Protein AF-A0A848KNX5-F1 (afdb_monomer)

InterPro domains:
  IPR023846 Conserved hypothetical protein CHP04042, MSMEG0570 [TIGR04042] (2-80)

Nearest PDB structures (foldseek):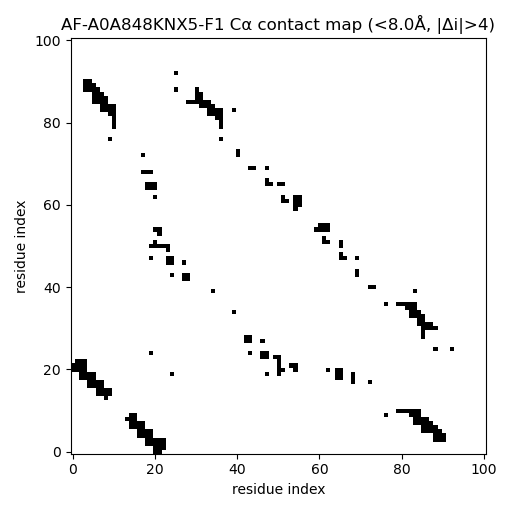
  4m0g-assembly1_B  TM=6.091E-01  e=2.925E+00  Bacillus anthracis str. 'Ames Ancestor'
  4m0g-assembly1_A  TM=6.074E-01  e=4.566E+00  Bacillus anthracis str. 'Ames Ancestor'
  4m9d-assembly1_A  TM=5.421E-01  e=3.773E+00  Bacillus anthracis str. 'Ames Ancestor'

Organism: NCBI:txid2584121

Solvent-accessible surface area (backbone ato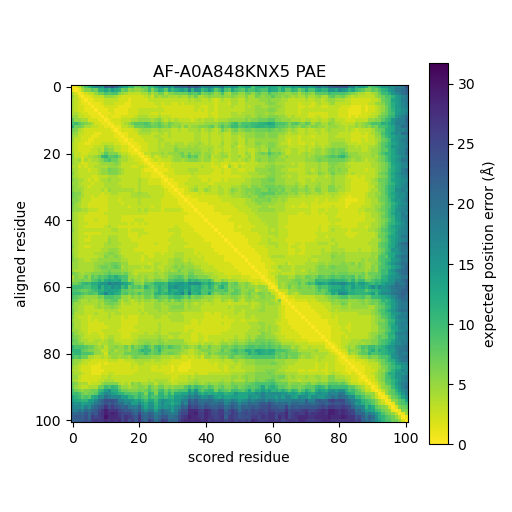ms only — not comparable to full-atom values): 5708 Å² total; per-residue (Å²): 125,62,58,27,41,35,33,34,29,39,64,88,72,51,72,47,80,44,63,34,73,31,68,54,45,63,81,66,46,53,72,73,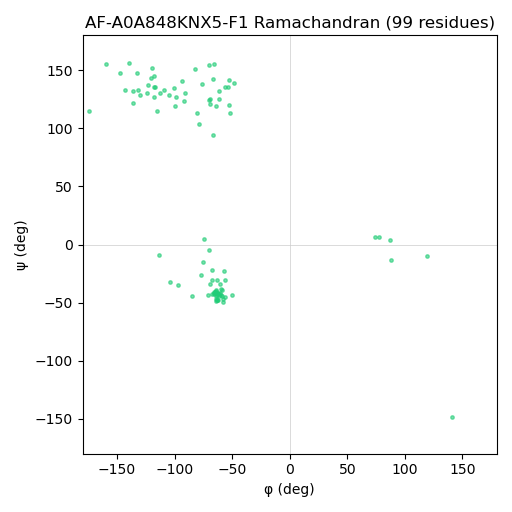41,70,34,45,45,72,55,44,51,54,39,51,50,52,31,42,50,52,31,27,50,55,41,24,77,74,71,75,44,74,50,63,64,37,56,51,40,51,49,55,50,51,59,69,46,57,94,52,79,55,45,32,30,30,69,42,50,39,72,64,73,81,69,77,92,73,77,93,129

Radius of gyration: 14.14 Å; Cα contacts (8 Å, |Δi|>4): 155; chains: 1; bounding box: 25×40×34 Å

Secondary structure (DSSP, 8-state):
---EEEEEE-TTS-EEEEEESSTTHHHH--TT-EEEHHHHHHHHHHHHHHHHHHHHHHHSS--HHHHHHHHHHHHHHTT--SEEEEEEEESPPPP------

Sequence (101 aa):
MPEMTFLVEWPGGQRQSCYSPSLVMHDYLTTGSSYPVTEFLALVDTALTEASERVRAKYGTYCTSAMQQLAEIREAAHGVAGTVRVLSMTPQLPAPQGASK

pLDDT: mean 85.09, std 11.64, range [41.62, 94.5]

Foldseek 3Di:
DDKKWWWKAAVVRDIDIFTAHDPLLVVQDDA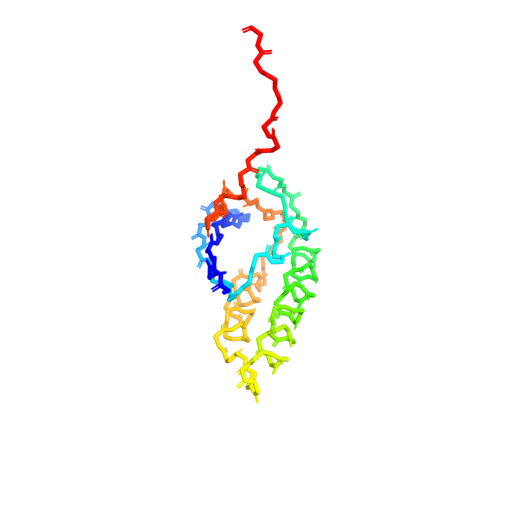FDKAWLVSVLVSLVVSLVVSQVVCCVVVVDGDPSSVVRSVVSVVVSVVGGDIMHTHDMPPDDPDPPDDDD

Mean predicted aligned error: 6.19 Å

Structure (mmCIF, N/CA/C/O backbone):
data_AF-A0A848KNX5-F1
#
_entry.id   AF-A0A848KNX5-F1
#
loop_
_atom_site.group_PDB
_atom_site.id
_atom_site.type_symbol
_atom_site.label_atom_id
_atom_site.label_alt_id
_atom_site.label_comp_id
_atom_site.label_asym_id
_atom_site.label_entity_id
_atom_site.label_seq_id
_atom_site.pdbx_PDB_ins_code
_atom_site.Cartn_x
_atom_site.Cartn_y
_atom_site.Cartn_z
_atom_site.occupancy
_atom_site.B_iso_or_equiv
_atom_site.auth_seq_id
_atom_site.auth_comp_id
_atom_site.auth_asym_id
_atom_site.auth_atom_id
_atom_site.pdbx_PDB_model_num
ATOM 1 N N . MET A 1 1 ? 11.441 1.175 -16.876 1.00 63.19 1 MET A N 1
ATOM 2 C CA . MET A 1 1 ? 10.576 0.808 -15.749 1.00 63.19 1 MET A CA 1
ATOM 3 C C . MET A 1 1 ? 10.918 1.796 -14.674 1.00 63.19 1 MET A C 1
ATOM 5 O O . MET A 1 1 ? 12.026 1.710 -14.164 1.00 63.19 1 MET A O 1
ATOM 9 N N . PRO A 1 2 ? 10.089 2.819 -14.475 1.00 74.12 2 PRO A N 1
ATOM 10 C CA . PRO A 1 2 ? 10.255 3.668 -13.316 1.00 74.12 2 PRO A CA 1
ATOM 11 C C . PRO A 1 2 ? 9.880 2.849 -12.082 1.00 74.12 2 PRO A C 1
ATOM 13 O O . PRO A 1 2 ? 8.807 2.245 -12.029 1.00 74.12 2 PRO A O 1
ATOM 16 N N . GLU A 1 3 ? 10.809 2.792 -11.140 1.00 82.62 3 GLU A N 1
ATOM 17 C CA . GLU A 1 3 ? 10.511 2.387 -9.777 1.00 82.62 3 GLU A CA 1
ATOM 18 C C . GLU A 1 3 ? 9.599 3.421 -9.121 1.00 82.62 3 GLU A C 1
ATOM 20 O O . GLU A 1 3 ? 9.552 4.588 -9.529 1.00 82.62 3 GLU A O 1
ATOM 25 N N . MET A 1 4 ? 8.851 2.983 -8.120 1.00 87.69 4 MET A N 1
ATOM 26 C CA . MET A 1 4 ? 7.956 3.846 -7.383 1.00 87.69 4 MET A CA 1
ATOM 27 C C . MET A 1 4 ? 7.983 3.538 -5.895 1.00 87.69 4 MET A C 1
ATOM 29 O O . MET A 1 4 ? 8.257 2.422 -5.469 1.00 87.69 4 MET A O 1
ATOM 33 N N . THR A 1 5 ? 7.620 4.533 -5.106 1.00 90.00 5 THR A N 1
ATOM 34 C CA . THR A 1 5 ? 7.502 4.447 -3.662 1.00 90.00 5 THR A CA 1
ATOM 35 C C . THR A 1 5 ? 6.169 5.048 -3.259 1.00 90.00 5 THR A C 1
ATOM 37 O O . THR A 1 5 ? 5.808 6.129 -3.721 1.00 90.00 5 THR A O 1
ATOM 40 N N . PHE A 1 6 ? 5.426 4.369 -2.399 1.00 91.50 6 PHE A N 1
ATOM 41 C CA . PHE A 1 6 ? 4.151 4.845 -1.887 1.00 91.50 6 PHE A CA 1
ATOM 42 C C . PHE A 1 6 ? 4.169 4.905 -0.365 1.00 91.50 6 PHE A C 1
ATOM 44 O O . PHE A 1 6 ? 4.696 4.022 0.307 1.00 91.50 6 PHE A O 1
ATOM 51 N N . LEU A 1 7 ? 3.614 5.981 0.180 1.00 93.12 7 LEU A N 1
ATOM 52 C CA . LEU A 1 7 ? 3.499 6.211 1.607 1.00 93.12 7 LEU A CA 1
ATOM 53 C C . LEU A 1 7 ? 2.099 5.819 2.056 1.00 93.12 7 LEU A C 1
ATOM 55 O O . LEU A 1 7 ? 1.107 6.318 1.522 1.00 93.12 7 LEU A O 1
ATOM 59 N N . VAL A 1 8 ? 2.025 4.970 3.071 1.00 94.25 8 VAL A N 1
ATOM 60 C CA . VAL A 1 8 ? 0.771 4.584 3.714 1.00 94.25 8 VAL A CA 1
ATOM 61 C C . VAL A 1 8 ? 0.777 4.962 5.181 1.00 94.25 8 VAL A C 1
ATOM 63 O O . VAL A 1 8 ? 1.827 5.046 5.811 1.00 94.25 8 VAL A O 1
ATOM 66 N N . GLU A 1 9 ? -0.404 5.205 5.724 1.00 94.50 9 GLU A N 1
ATOM 67 C CA . GLU A 1 9 ? -0.641 5.439 7.137 1.00 94.50 9 GLU A CA 1
ATOM 68 C C . GLU A 1 9 ? -1.500 4.303 7.684 1.00 94.50 9 GLU A C 1
ATOM 70 O O . GLU A 1 9 ? -2.646 4.115 7.274 1.00 94.50 9 GLU A O 1
ATOM 75 N N . TRP A 1 10 ? -0.919 3.530 8.591 1.00 93.62 10 TRP A N 1
ATOM 76 C CA . TRP A 1 10 ? -1.575 2.462 9.325 1.00 93.62 10 TRP A CA 1
ATOM 77 C C . TRP A 1 10 ? -2.581 3.029 10.332 1.00 93.62 10 TRP A C 1
ATOM 79 O O . TRP A 1 10 ? -2.410 4.155 10.824 1.00 93.62 10 TRP A O 1
ATOM 89 N N . PRO A 1 11 ? -3.61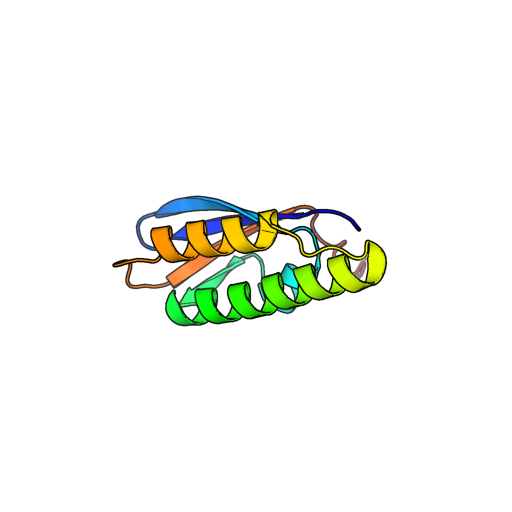2 2.253 10.705 1.00 89.38 11 PRO A N 1
ATOM 90 C CA . PRO A 1 11 ? -4.525 2.663 11.759 1.00 89.38 11 PRO A CA 1
ATOM 91 C C . PRO A 1 11 ? -3.742 2.756 13.076 1.00 89.38 11 PRO A C 1
ATOM 93 O O . PRO A 1 11 ? -3.115 1.801 13.525 1.00 89.38 11 PRO A O 1
ATOM 96 N N . GLY A 1 12 ? -3.714 3.960 13.645 1.00 85.31 12 GLY A N 1
ATOM 97 C CA . GLY A 1 12 ? -2.802 4.341 14.730 1.00 85.31 12 GLY A CA 1
ATOM 98 C C . GLY A 1 12 ? -1.863 5.497 14.367 1.00 85.31 12 GLY A C 1
ATOM 99 O O . GLY A 1 12 ? -1.228 6.059 15.251 1.00 85.31 12 GLY A O 1
ATOM 100 N N . GLY A 1 13 ? -1.805 5.896 13.089 1.00 87.56 13 GLY A N 1
ATOM 101 C CA . GLY A 1 13 ? -1.020 7.046 12.622 1.00 87.56 13 GLY A CA 1
ATOM 102 C C . GLY A 1 13 ? 0.432 6.716 12.269 1.00 87.56 13 GLY A C 1
ATOM 103 O O . GLY A 1 13 ? 1.201 7.614 11.925 1.00 87.56 13 GLY A O 1
ATOM 104 N N . GLN A 1 14 ? 0.820 5.439 12.330 1.00 90.56 14 GLN A N 1
ATOM 105 C CA . GLN A 1 14 ? 2.141 4.997 11.897 1.00 90.56 14 GLN A CA 1
ATOM 106 C C . GLN A 1 14 ? 2.243 5.097 10.376 1.00 90.56 14 GLN A C 1
ATOM 108 O O . GLN A 1 14 ? 1.439 4.515 9.655 1.00 90.56 14 GLN A O 1
ATOM 113 N N . ARG A 1 15 ? 3.249 5.815 9.87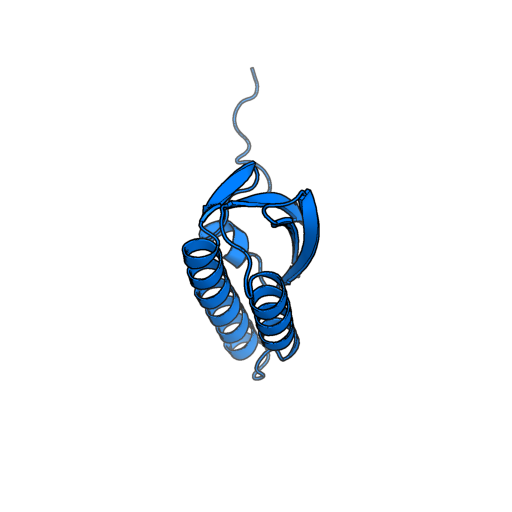8 1.00 93.69 15 ARG A N 1
ATOM 114 C CA . ARG A 1 15 ? 3.476 5.984 8.440 1.00 93.69 15 ARG A CA 1
ATOM 115 C C . ARG A 1 15 ? 4.578 5.051 7.969 1.00 93.69 15 ARG A C 1
ATOM 117 O O . ARG A 1 15 ? 5.628 4.985 8.601 1.00 93.69 15 ARG A O 1
ATOM 124 N N . GLN A 1 16 ? 4.354 4.371 6.853 1.00 92.56 16 GLN A N 1
ATOM 125 C CA . GLN A 1 16 ? 5.303 3.440 6.258 1.00 92.56 16 GLN A CA 1
ATOM 126 C C . GLN A 1 16 ? 5.484 3.741 4.777 1.00 92.56 16 GLN A C 1
ATOM 128 O O . GLN A 1 16 ? 4.519 3.854 4.023 1.00 92.56 16 GLN A O 1
ATOM 133 N N . SER A 1 17 ? 6.742 3.871 4.370 1.00 91.69 17 SER A N 1
ATOM 134 C CA . SER A 1 17 ? 7.127 4.045 2.975 1.00 91.69 17 SER A CA 1
ATOM 135 C C . SER A 1 17 ? 7.410 2.678 2.370 1.00 91.69 17 SER A C 1
ATOM 137 O O . SER A 1 17 ? 8.252 1.952 2.886 1.00 91.69 17 SER A O 1
ATOM 139 N N . CYS A 1 18 ? 6.718 2.342 1.289 1.00 90.00 18 CYS A N 1
ATOM 140 C CA . CYS A 1 18 ? 6.805 1.050 0.624 1.00 90.00 18 CYS A CA 1
ATOM 141 C C . CYS A 1 18 ? 7.323 1.224 -0.803 1.00 90.00 18 CYS A C 1
ATOM 143 O O . CYS A 1 18 ? 6.869 2.108 -1.528 1.00 90.00 18 CYS A O 1
ATOM 145 N N . TYR A 1 19 ? 8.252 0.373 -1.215 1.00 88.44 19 TYR A N 1
ATOM 146 C CA . TYR A 1 19 ? 8.846 0.362 -2.543 1.00 88.44 19 TYR A CA 1
ATOM 147 C C . TYR A 1 19 ? 8.127 -0.604 -3.494 1.00 88.44 19 TYR A C 1
ATOM 149 O O . TYR A 1 19 ? 7.775 -1.721 -3.127 1.00 88.44 19 TYR A O 1
ATOM 157 N N . SER A 1 20 ? 7.961 -0.208 -4.752 1.00 85.75 20 SER A N 1
ATOM 158 C CA . SER A 1 20 ? 7.500 -1.078 -5.829 1.00 85.75 20 SER A CA 1
ATOM 159 C C . SER A 1 20 ? 8.338 -0.860 -7.094 1.00 85.75 20 SER A C 1
ATOM 161 O O . SER A 1 20 ? 8.508 0.274 -7.540 1.00 85.75 20 SER A O 1
ATOM 163 N N . PRO A 1 21 ? 8.817 -1.927 -7.752 1.00 83.81 21 PRO A N 1
ATOM 164 C CA . PRO A 1 21 ? 9.596 -1.818 -8.987 1.00 83.81 21 PRO A CA 1
ATOM 165 C C . PRO A 1 21 ? 8.742 -1.468 -10.228 1.00 83.81 21 PRO A C 1
ATOM 167 O O . PRO A 1 21 ? 9.257 -1.465 -11.348 1.00 83.81 21 PRO A O 1
ATOM 170 N N . SER A 1 22 ? 7.435 -1.214 -10.068 1.00 84.75 22 SER A N 1
ATOM 171 C CA . SER A 1 22 ? 6.499 -0.948 -11.166 1.00 84.75 22 SER A CA 1
ATOM 172 C C . SER A 1 22 ? 5.392 0.027 -10.766 1.00 84.75 22 SER A C 1
ATOM 174 O O . SER A 1 22 ? 4.881 -0.032 -9.650 1.00 84.75 22 SER A O 1
ATOM 176 N N . LEU A 1 23 ? 4.936 0.837 -11.729 1.00 85.38 23 LEU A N 1
ATOM 177 C CA . LEU A 1 23 ? 3.809 1.772 -11.574 1.00 85.38 23 LEU A CA 1
ATOM 178 C C . LEU A 1 23 ? 2.436 1.112 -11.451 1.00 85.38 23 LEU A C 1
ATOM 180 O O . LEU A 1 23 ? 1.460 1.814 -11.208 1.00 85.38 23 LEU A O 1
ATOM 184 N N . VAL A 1 24 ? 2.365 -0.214 -11.581 1.00 88.62 24 VAL A N 1
ATOM 185 C CA . VAL A 1 24 ? 1.113 -0.975 -11.487 1.00 88.62 24 VAL A CA 1
ATOM 186 C C . VAL A 1 24 ? 0.380 -0.746 -10.161 1.00 88.62 24 VAL A C 1
ATOM 188 O O . VAL A 1 24 ? -0.832 -0.880 -10.103 1.00 88.62 24 VAL A O 1
ATOM 191 N N . MET A 1 25 ? 1.073 -0.324 -9.093 1.00 87.81 25 MET A N 1
ATOM 192 C CA . MET A 1 25 ? 0.400 0.003 -7.829 1.00 87.81 25 MET A CA 1
ATOM 193 C C . MET A 1 25 ? -0.690 1.063 -8.006 1.00 87.81 25 MET A C 1
ATOM 195 O O . MET A 1 25 ? -1.653 1.032 -7.255 1.00 87.81 25 MET A O 1
ATOM 199 N N . HIS A 1 26 ? -0.561 1.985 -8.967 1.00 86.56 26 HIS A N 1
ATOM 200 C CA . HIS A 1 26 ? -1.581 3.005 -9.244 1.00 86.56 26 HIS A CA 1
ATOM 201 C C . HIS A 1 26 ? -2.886 2.431 -9.814 1.00 86.56 26 HIS A C 1
ATOM 203 O O . HIS A 1 26 ? -3.924 3.073 -9.690 1.00 86.56 26 HIS A O 1
ATOM 209 N N . ASP A 1 27 ? -2.853 1.239 -10.416 1.00 88.44 27 ASP A N 1
ATOM 210 C CA . ASP A 1 27 ? -4.053 0.545 -10.900 1.00 88.44 27 ASP A CA 1
ATOM 211 C C . ASP A 1 27 ? -4.841 -0.108 -9.748 1.00 88.44 27 ASP A C 1
ATOM 213 O O . ASP A 1 27 ? -6.053 -0.287 -9.845 1.00 88.44 27 ASP A O 1
ATOM 217 N N . TYR A 1 28 ? -4.159 -0.441 -8.645 1.00 90.00 28 TYR A N 1
ATOM 218 C CA . TYR A 1 28 ? -4.743 -1.131 -7.485 1.00 90.00 28 TYR A CA 1
ATOM 219 C C . TYR A 1 28 ? -5.002 -0.207 -6.290 1.00 90.00 28 TYR A C 1
ATOM 221 O O . TYR A 1 28 ? -5.926 -0.439 -5.514 1.00 90.00 28 TYR A O 1
ATOM 229 N N . LEU A 1 29 ? -4.176 0.822 -6.105 1.00 90.56 29 LEU A N 1
ATOM 230 C CA . LEU A 1 29 ? -4.246 1.762 -4.994 1.00 90.56 29 LEU A CA 1
ATOM 231 C C . LEU A 1 29 ? -4.505 3.172 -5.508 1.00 90.56 29 LEU A C 1
ATOM 233 O O . LEU A 1 29 ? -3.974 3.608 -6.524 1.00 90.56 29 LEU A O 1
ATOM 237 N N . THR A 1 30 ? -5.273 3.926 -4.730 1.00 89.50 30 THR A N 1
ATOM 238 C CA . THR A 1 30 ? -5.576 5.329 -5.017 1.00 89.50 30 THR A CA 1
ATOM 239 C C . THR A 1 30 ? -5.039 6.197 -3.894 1.00 89.50 30 THR A C 1
ATOM 241 O O . THR A 1 30 ? -5.345 5.965 -2.724 1.00 89.50 30 THR A O 1
ATOM 244 N N . THR A 1 31 ? -4.248 7.209 -4.248 1.00 90.25 31 THR A N 1
ATOM 245 C CA . THR A 1 31 ? -3.757 8.199 -3.282 1.00 90.25 31 THR A CA 1
ATOM 246 C C . THR A 1 31 ? -4.934 8.948 -2.655 1.00 90.25 31 THR A C 1
ATOM 248 O O . THR A 1 31 ? -5.829 9.405 -3.360 1.00 90.25 31 THR A O 1
ATOM 251 N N . GLY A 1 32 ? -4.936 9.079 -1.330 1.00 89.69 32 GLY A N 1
ATOM 252 C CA . GLY A 1 32 ? -6.015 9.689 -0.553 1.00 89.69 32 GLY A CA 1
ATOM 253 C C . GLY A 1 32 ? -7.124 8.721 -0.133 1.00 89.69 32 GLY A C 1
ATOM 254 O O . GLY A 1 32 ? -7.906 9.066 0.753 1.00 89.69 32 GLY A O 1
ATOM 255 N N . SER A 1 33 ? -7.176 7.512 -0.701 1.00 91.25 33 SER A N 1
ATOM 256 C CA . SER A 1 33 ? -8.149 6.489 -0.309 1.00 91.25 33 SER A CA 1
ATOM 257 C C . SER A 1 33 ? -7.700 5.714 0.928 1.00 91.25 33 SER A C 1
ATOM 259 O O . SER A 1 33 ? -6.505 5.517 1.176 1.00 91.25 33 SER A O 1
ATOM 261 N N . SER A 1 34 ? -8.688 5.245 1.689 1.00 93.62 34 SER A N 1
ATOM 262 C CA . SER A 1 34 ? -8.501 4.374 2.845 1.00 93.62 34 SER A CA 1
ATOM 263 C C . SER A 1 34 ? -9.090 2.999 2.557 1.00 93.62 34 SER A C 1
ATOM 265 O O . SER A 1 34 ? -10.246 2.905 2.154 1.00 93.62 34 SER A O 1
ATOM 267 N N . TYR A 1 35 ? -8.318 1.950 2.813 1.00 93.75 35 TYR A N 1
ATOM 268 C CA . TYR A 1 35 ? -8.698 0.558 2.580 1.00 93.75 35 TYR A CA 1
ATOM 269 C C . TYR A 1 35 ? -8.645 -0.223 3.895 1.00 93.75 35 TYR A C 1
ATOM 271 O O . TYR A 1 35 ? -7.747 0.027 4.701 1.00 93.75 35 TYR A O 1
ATOM 279 N N . PRO A 1 36 ? -9.554 -1.175 4.154 1.00 94.50 36 PRO A N 1
ATOM 280 C CA . PRO A 1 36 ? -9.392 -2.129 5.248 1.00 94.50 36 PRO A CA 1
ATOM 281 C C . PRO A 1 36 ? -8.029 -2.822 5.167 1.00 94.50 36 PRO A C 1
ATOM 283 O O . PRO A 1 36 ? -7.587 -3.159 4.072 1.00 94.50 36 PRO A O 1
ATOM 286 N N . VAL A 1 37 ? -7.369 -3.070 6.303 1.00 92.88 37 VAL A N 1
ATOM 287 C CA . VAL A 1 37 ? -6.040 -3.721 6.332 1.00 92.88 37 VAL A CA 1
ATOM 288 C C . VAL A 1 37 ? -6.018 -5.016 5.506 1.00 92.88 37 VAL A C 1
ATOM 290 O O . VAL A 1 37 ? -5.095 -5.238 4.730 1.00 92.88 37 VAL A O 1
ATOM 293 N N . THR A 1 38 ? -7.055 -5.847 5.614 1.00 91.69 38 THR A N 1
ATOM 294 C CA . THR A 1 38 ? -7.182 -7.106 4.862 1.00 91.69 38 THR A CA 1
ATOM 295 C C . THR A 1 38 ? -7.283 -6.899 3.351 1.00 91.69 38 THR A C 1
ATOM 297 O O . THR A 1 38 ? -6.654 -7.625 2.585 1.00 91.69 38 THR A O 1
ATOM 300 N N . GLU A 1 39 ? -8.051 -5.901 2.919 1.00 93.25 39 GLU A N 1
ATOM 301 C CA . GLU A 1 39 ? -8.224 -5.555 1.508 1.00 93.25 39 GLU A CA 1
ATOM 302 C C . GLU A 1 39 ? -6.952 -4.929 0.939 1.00 93.25 39 GLU A C 1
ATOM 304 O O . GLU A 1 39 ? -6.481 -5.330 -0.121 1.00 93.25 39 GLU A O 1
ATOM 309 N N . PHE A 1 40 ? -6.332 -4.019 1.691 1.00 93.38 40 PHE A N 1
ATOM 310 C CA . PHE A 1 40 ? -5.050 -3.421 1.346 1.00 93.38 40 PHE A CA 1
ATOM 311 C C . PHE A 1 40 ? -3.972 -4.488 1.129 1.00 93.38 40 PHE A C 1
ATOM 313 O O . PHE A 1 40 ? -3.256 -4.439 0.132 1.00 93.38 40 PHE A O 1
ATOM 320 N N . LEU A 1 41 ? -3.890 -5.486 2.016 1.00 92.50 41 LEU A N 1
ATOM 321 C CA . LEU A 1 41 ? -2.963 -6.604 1.853 1.00 92.50 41 LEU A CA 1
ATOM 322 C C . LEU A 1 41 ? -3.224 -7.388 0.563 1.00 92.50 41 LEU A C 1
ATOM 324 O O . LEU A 1 41 ? -2.268 -7.699 -0.139 1.00 92.50 41 LEU A O 1
ATOM 328 N N . ALA A 1 42 ? -4.483 -7.675 0.227 1.00 93.25 42 ALA A N 1
ATOM 329 C CA . ALA A 1 42 ? -4.830 -8.386 -1.005 1.00 93.25 42 ALA A CA 1
ATOM 330 C C . ALA A 1 42 ? -4.500 -7.570 -2.272 1.00 93.25 42 ALA A C 1
ATOM 332 O O . ALA A 1 42 ? -3.967 -8.113 -3.244 1.00 93.25 42 ALA A O 1
ATOM 333 N N . LEU A 1 43 ? -4.769 -6.260 -2.251 1.00 92.62 43 LEU A N 1
ATOM 334 C CA . LEU A 1 43 ? -4.453 -5.339 -3.347 1.00 92.62 43 LEU A CA 1
ATOM 335 C C . LEU A 1 43 ? -2.941 -5.237 -3.571 1.00 92.62 43 LEU A C 1
ATOM 337 O O . LEU A 1 43 ? -2.472 -5.381 -4.697 1.00 92.62 43 LEU A O 1
ATOM 341 N N . VAL A 1 44 ? -2.172 -5.028 -2.500 1.00 92.25 44 VAL A N 1
ATOM 342 C CA . VAL A 1 44 ? -0.706 -4.929 -2.555 1.00 92.25 44 VAL A CA 1
ATOM 343 C C . VAL A 1 44 ? -0.075 -6.247 -2.994 1.00 92.25 44 VAL A C 1
ATOM 345 O O . VAL A 1 44 ? 0.851 -6.229 -3.801 1.00 92.25 44 VAL A O 1
ATOM 348 N N . ASP A 1 45 ? -0.573 -7.381 -2.502 1.00 92.31 45 ASP A N 1
ATOM 349 C CA . ASP A 1 45 ? -0.122 -8.716 -2.907 1.00 92.31 45 ASP A CA 1
ATOM 350 C C . ASP A 1 45 ? -0.280 -8.931 -4.418 1.00 92.31 45 ASP A C 1
ATOM 352 O O . ASP A 1 45 ? 0.683 -9.278 -5.109 1.00 92.31 45 ASP A O 1
ATOM 356 N N . THR A 1 46 ? -1.465 -8.619 -4.945 1.00 92.69 46 THR A N 1
ATOM 357 C CA . THR A 1 46 ? -1.762 -8.726 -6.378 1.00 92.69 46 THR A CA 1
ATOM 358 C C . THR A 1 46 ? -0.886 -7.773 -7.195 1.00 92.69 46 THR A C 1
ATOM 360 O O . THR A 1 46 ? -0.236 -8.189 -8.157 1.00 92.69 46 THR A O 1
ATOM 363 N N . ALA A 1 47 ? -0.789 -6.510 -6.773 1.00 91.38 47 ALA A N 1
ATOM 364 C CA . ALA A 1 47 ? -0.021 -5.486 -7.471 1.00 91.38 47 ALA A CA 1
ATOM 365 C C . ALA A 1 47 ? 1.489 -5.788 -7.499 1.00 91.38 47 ALA A C 1
ATOM 367 O O . ALA A 1 47 ? 2.124 -5.670 -8.547 1.00 91.38 47 ALA A O 1
ATOM 368 N N . LEU A 1 48 ? 2.079 -6.214 -6.376 1.00 89.06 48 LEU A N 1
ATOM 369 C CA . LEU A 1 48 ? 3.500 -6.574 -6.296 1.00 89.06 48 LEU A CA 1
ATOM 370 C C . LEU A 1 48 ? 3.810 -7.862 -7.066 1.00 89.06 48 LEU A C 1
ATOM 372 O O . LEU A 1 48 ? 4.879 -7.967 -7.674 1.00 89.06 48 LEU A O 1
ATOM 376 N N . THR A 1 49 ? 2.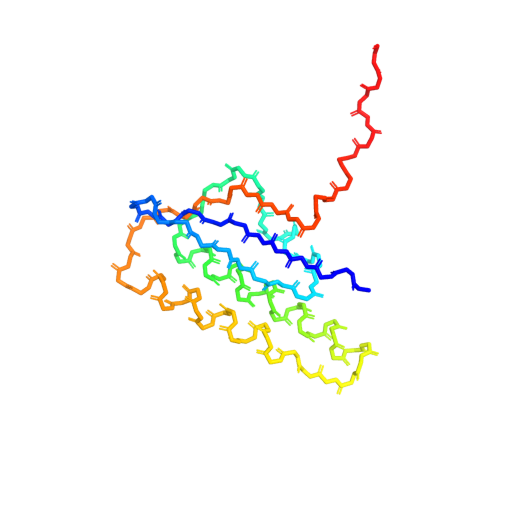878 -8.816 -7.094 1.00 89.62 49 THR A N 1
ATOM 377 C CA . THR A 1 49 ? 2.995 -10.026 -7.917 1.00 89.62 49 THR A CA 1
ATOM 378 C C . THR A 1 49 ? 3.016 -9.664 -9.401 1.00 89.62 49 THR A C 1
ATOM 380 O O . THR A 1 49 ? 3.923 -10.077 -10.125 1.00 89.62 49 THR A O 1
ATOM 383 N N . GLU A 1 50 ? 2.093 -8.809 -9.849 1.00 90.12 50 GLU A N 1
ATOM 384 C CA . GLU A 1 50 ? 2.066 -8.324 -11.231 1.00 90.12 50 GLU A CA 1
ATOM 385 C C . GLU A 1 50 ? 3.312 -7.489 -11.574 1.00 90.12 50 GLU A C 1
ATOM 387 O O . GLU A 1 50 ? 3.896 -7.636 -12.652 1.00 90.12 50 GLU A O 1
ATOM 392 N N . ALA A 1 51 ? 3.776 -6.643 -10.650 1.00 87.56 51 ALA A N 1
ATOM 393 C CA . ALA A 1 51 ? 5.023 -5.898 -10.797 1.00 87.56 51 ALA A CA 1
ATOM 394 C C . ALA A 1 51 ? 6.216 -6.841 -11.010 1.00 87.56 51 ALA A C 1
ATOM 396 O O . ALA A 1 51 ? 7.015 -6.627 -11.923 1.00 87.56 51 ALA A O 1
ATOM 397 N N . SER A 1 52 ? 6.316 -7.899 -10.202 1.00 86.69 52 SER A N 1
ATOM 398 C CA . SER A 1 52 ? 7.382 -8.898 -10.293 1.00 86.69 52 SER A CA 1
ATOM 399 C C . SER A 1 52 ? 7.325 -9.680 -11.607 1.00 86.69 52 SER A C 1
ATOM 401 O O . SER A 1 52 ? 8.357 -9.859 -12.250 1.00 86.69 52 SER A O 1
ATOM 403 N N . GLU A 1 53 ? 6.134 -10.061 -12.077 1.00 88.06 53 GLU A N 1
ATOM 404 C CA . GLU A 1 53 ? 5.950 -10.711 -13.382 1.00 88.06 53 GLU A CA 1
ATOM 405 C C . GLU A 1 53 ? 6.383 -9.806 -14.546 1.00 88.06 53 GLU A C 1
ATOM 407 O O . GLU A 1 53 ? 7.078 -10.257 -15.460 1.00 88.06 53 GLU A O 1
ATOM 412 N N . ARG A 1 54 ? 6.063 -8.504 -14.498 1.00 86.00 54 ARG A N 1
ATOM 413 C CA . ARG A 1 54 ? 6.526 -7.521 -15.498 1.00 86.00 54 ARG A CA 1
ATOM 414 C C . ARG A 1 54 ? 8.051 -7.365 -15.483 1.00 86.00 54 ARG A C 1
ATOM 416 O O . ARG A 1 54 ? 8.668 -7.257 -16.547 1.00 86.00 54 ARG A O 1
ATOM 423 N N . VAL A 1 55 ? 8.666 -7.375 -14.297 1.00 85.25 55 VAL A N 1
ATOM 424 C CA . VAL A 1 55 ? 10.130 -7.372 -14.140 1.00 85.25 55 VAL A CA 1
ATOM 425 C C . VAL A 1 55 ? 10.732 -8.647 -14.719 1.00 85.25 55 VAL A C 1
ATOM 427 O O . VAL A 1 55 ? 11.648 -8.556 -15.536 1.00 85.25 55 VAL A O 1
ATOM 430 N N . ARG A 1 56 ? 10.170 -9.815 -14.396 1.00 85.56 56 ARG A N 1
ATOM 431 C CA . ARG A 1 56 ? 10.600 -11.114 -14.921 1.00 85.56 56 ARG A CA 1
ATOM 432 C C . ARG A 1 56 ? 10.506 -11.172 -16.440 1.00 85.56 56 ARG A C 1
ATOM 434 O O . ARG A 1 56 ? 11.454 -11.606 -17.083 1.00 85.56 56 ARG A O 1
ATOM 441 N N . ALA A 1 57 ? 9.418 -10.678 -17.026 1.00 86.31 57 ALA A N 1
ATOM 442 C CA . ALA A 1 57 ? 9.232 -10.656 -18.475 1.00 86.31 57 ALA A CA 1
ATOM 443 C C . ALA A 1 57 ? 10.271 -9.783 -19.203 1.00 86.31 57 ALA A C 1
ATOM 445 O O . ALA A 1 57 ? 10.634 -10.078 -20.339 1.00 86.31 57 ALA A O 1
ATOM 446 N N . LYS A 1 58 ? 10.765 -8.714 -18.563 1.00 82.50 58 LYS A N 1
ATOM 447 C CA . LYS A 1 58 ? 11.714 -7.770 -19.176 1.00 82.50 58 LYS A CA 1
ATOM 448 C C . LYS A 1 58 ? 13.183 -8.043 -18.841 1.00 82.50 58 LYS A C 1
ATOM 450 O O . LYS A 1 58 ? 14.038 -7.796 -19.686 1.00 82.50 58 LYS A O 1
ATOM 455 N N . TYR A 1 59 ? 13.481 -8.506 -17.630 1.00 80.44 59 TYR A N 1
ATOM 456 C CA . TYR A 1 59 ? 14.846 -8.714 -17.128 1.00 80.44 59 TYR A CA 1
ATOM 457 C C . TYR A 1 59 ? 15.194 -10.191 -16.896 1.00 80.44 59 TYR A C 1
ATOM 459 O O . TYR A 1 59 ? 16.352 -10.503 -16.641 1.00 80.44 59 TYR A O 1
ATOM 467 N N . GLY A 1 60 ? 14.225 -11.107 -16.978 1.00 80.88 60 GLY A N 1
ATOM 468 C CA . GLY A 1 60 ? 14.439 -12.547 -16.799 1.00 80.88 60 GLY A CA 1
ATOM 469 C C . GLY A 1 60 ? 14.581 -13.006 -15.343 1.00 80.88 60 GLY A C 1
ATOM 470 O O . GLY A 1 60 ? 14.880 -14.172 -15.108 1.00 80.88 60 GLY A O 1
ATOM 471 N N . THR A 1 61 ? 14.379 -12.122 -14.361 1.00 73.56 61 THR A N 1
ATOM 472 C CA . THR A 1 61 ? 14.565 -12.406 -12.926 1.00 73.56 61 THR A CA 1
ATOM 473 C C . THR A 1 61 ? 13.369 -11.910 -12.105 1.00 73.56 61 THR A C 1
ATOM 475 O O . THR A 1 61 ? 12.737 -10.915 -12.461 1.00 73.56 61 THR A O 1
ATOM 478 N N . TYR A 1 62 ? 13.043 -12.618 -11.017 1.00 72.50 62 TYR A N 1
ATOM 479 C CA . TYR A 1 62 ? 12.054 -12.161 -10.040 1.00 72.50 62 TYR A CA 1
ATOM 480 C C . TYR A 1 62 ? 12.645 -11.078 -9.140 1.00 72.50 62 TYR A C 1
ATOM 482 O O . TYR A 1 62 ? 13.772 -11.194 -8.656 1.00 72.50 62 TYR A O 1
ATOM 490 N N . CYS A 1 63 ? 11.853 -10.045 -8.859 1.00 77.56 63 CYS A N 1
ATOM 491 C CA . CYS A 1 63 ? 12.285 -8.967 -7.983 1.00 77.56 63 CYS A CA 1
ATOM 492 C C . CYS A 1 63 ? 12.167 -9.396 -6.513 1.00 77.56 63 CYS A C 1
ATOM 494 O O . CYS A 1 63 ? 11.072 -9.413 -5.949 1.00 77.56 63 CYS A O 1
ATOM 496 N N . THR A 1 64 ? 13.295 -9.715 -5.872 1.00 80.88 64 THR A N 1
ATOM 497 C CA . THR A 1 64 ? 13.341 -10.024 -4.431 1.00 80.88 64 THR A CA 1
ATOM 498 C C . THR A 1 64 ? 12.867 -8.846 -3.586 1.00 80.88 64 THR A C 1
ATOM 500 O O . THR A 1 64 ? 12.183 -9.050 -2.587 1.00 80.88 64 THR A O 1
ATOM 503 N N . SER A 1 65 ? 13.139 -7.614 -4.024 1.00 82.38 65 SER A N 1
ATOM 504 C CA . SER A 1 65 ? 12.709 -6.392 -3.341 1.00 82.38 65 SER A CA 1
ATOM 505 C C . SER A 1 65 ? 11.187 -6.298 -3.203 1.00 82.38 65 SER A C 1
ATOM 507 O O . SER A 1 65 ? 10.702 -5.896 -2.152 1.00 82.38 65 SER A O 1
ATOM 509 N N . ALA A 1 66 ? 10.420 -6.728 -4.214 1.00 84.69 66 ALA A N 1
ATOM 510 C CA . ALA A 1 66 ? 8.956 -6.737 -4.139 1.00 84.69 66 ALA A CA 1
ATOM 511 C C . ALA A 1 66 ? 8.446 -7.729 -3.079 1.00 84.69 66 ALA A C 1
ATOM 513 O O . ALA A 1 66 ? 7.563 -7.403 -2.289 1.00 84.69 66 ALA A O 1
ATOM 514 N N . MET A 1 67 ? 9.040 -8.925 -3.016 1.00 85.00 67 MET A N 1
ATOM 515 C CA . MET A 1 67 ? 8.686 -9.927 -2.005 1.00 85.00 67 MET A CA 1
ATOM 516 C C . MET A 1 67 ? 9.048 -9.474 -0.588 1.00 85.00 67 MET A C 1
ATOM 518 O O . MET A 1 67 ? 8.260 -9.665 0.336 1.00 85.00 67 MET A O 1
ATOM 522 N N . GLN A 1 68 ? 10.227 -8.868 -0.416 1.00 89.06 68 GLN A N 1
ATOM 523 C CA . GLN A 1 68 ? 10.646 -8.309 0.869 1.00 89.06 68 GLN A CA 1
ATOM 524 C C . GLN A 1 68 ? 9.689 -7.205 1.317 1.00 89.06 68 GLN A C 1
ATOM 526 O O . GLN A 1 68 ? 9.227 -7.228 2.455 1.00 89.06 68 GLN A O 1
ATOM 531 N N . GLN A 1 69 ? 9.304 -6.310 0.403 1.00 90.69 69 GLN A N 1
ATOM 532 C CA . GLN A 1 69 ? 8.367 -5.244 0.728 1.00 90.69 69 GLN A CA 1
ATOM 533 C C . GLN A 1 69 ? 7.003 -5.783 1.172 1.00 90.69 69 GLN A C 1
ATOM 535 O O . GLN A 1 69 ? 6.429 -5.280 2.137 1.00 90.69 69 GLN A O 1
ATOM 540 N N . LEU A 1 70 ? 6.483 -6.808 0.492 1.00 90.44 70 LEU A N 1
ATOM 541 C CA . LEU A 1 70 ? 5.225 -7.450 0.868 1.00 90.44 70 LEU A CA 1
ATOM 542 C C . LEU A 1 70 ? 5.294 -8.058 2.275 1.00 90.44 70 LEU A C 1
ATOM 544 O O . LEU A 1 70 ? 4.341 -7.932 3.043 1.00 90.44 70 LEU A O 1
ATOM 548 N N . ALA A 1 71 ? 6.414 -8.700 2.619 1.00 91.00 71 ALA A N 1
ATOM 549 C CA . ALA A 1 71 ? 6.626 -9.246 3.954 1.00 91.00 71 ALA A CA 1
ATOM 550 C C . ALA A 1 71 ? 6.622 -8.134 5.016 1.00 91.00 71 ALA A C 1
ATOM 552 O O . ALA A 1 71 ? 5.880 -8.234 5.986 1.00 91.00 71 ALA A O 1
ATOM 553 N N . GLU A 1 72 ? 7.348 -7.035 4.797 1.00 91.00 72 GLU A N 1
ATOM 554 C CA . GLU A 1 72 ? 7.359 -5.883 5.713 1.00 91.00 72 GLU A CA 1
ATOM 555 C C . GLU A 1 72 ? 5.965 -5.277 5.923 1.00 91.00 72 GLU A C 1
ATOM 557 O O . GLU A 1 72 ? 5.604 -4.891 7.033 1.00 91.00 72 GLU A O 1
ATOM 562 N N . ILE A 1 73 ? 5.160 -5.194 4.861 1.00 91.31 73 ILE A N 1
ATOM 563 C CA . ILE A 1 73 ? 3.784 -4.692 4.942 1.00 91.31 73 ILE A CA 1
ATOM 564 C C . ILE A 1 73 ? 2.900 -5.658 5.737 1.00 91.31 73 ILE A C 1
ATOM 566 O O . ILE A 1 73 ? 2.100 -5.216 6.557 1.00 91.31 73 ILE A O 1
ATOM 570 N N . ARG A 1 74 ? 3.037 -6.971 5.522 1.00 91.31 74 ARG A N 1
ATOM 571 C CA . ARG A 1 74 ? 2.290 -7.992 6.273 1.00 91.31 74 ARG A CA 1
ATOM 572 C C . ARG A 1 74 ? 2.640 -7.983 7.755 1.00 91.31 74 ARG A C 1
ATOM 574 O O . ARG A 1 74 ? 1.732 -8.062 8.574 1.00 91.31 74 ARG A O 1
ATOM 581 N N . GLU A 1 75 ? 3.918 -7.835 8.088 1.00 91.75 75 GLU A N 1
ATOM 582 C CA . GLU A 1 75 ? 4.373 -7.707 9.474 1.00 91.75 75 GLU A CA 1
ATOM 583 C C . GLU A 1 75 ? 3.818 -6.436 10.126 1.00 91.75 75 GLU A C 1
ATOM 585 O O . GLU A 1 75 ? 3.307 -6.484 11.240 1.00 91.75 75 GLU A O 1
ATOM 590 N N . ALA A 1 76 ? 3.827 -5.303 9.420 1.00 89.06 76 ALA A N 1
ATOM 591 C CA . ALA A 1 76 ? 3.244 -4.064 9.934 1.00 89.06 76 ALA A CA 1
ATOM 592 C C . ALA A 1 76 ? 1.711 -4.124 10.069 1.00 89.06 76 ALA A C 1
ATOM 594 O O . ALA A 1 76 ? 1.146 -3.499 10.964 1.00 89.06 76 ALA A O 1
ATOM 595 N N . ALA A 1 77 ? 1.039 -4.895 9.213 1.00 89.44 77 ALA A N 1
ATOM 596 C CA . ALA A 1 77 ? -0.387 -5.190 9.318 1.00 89.44 77 ALA A CA 1
ATOM 597 C C . ALA A 1 77 ? -0.716 -6.208 10.423 1.00 89.44 77 ALA A C 1
ATOM 599 O O . ALA A 1 77 ? -1.885 -6.377 10.782 1.00 89.44 77 ALA A O 1
ATOM 600 N N . HIS A 1 78 ? 0.278 -6.933 10.935 1.00 90.12 78 HIS A N 1
ATOM 601 C CA . HIS A 1 78 ? 0.051 -8.052 11.832 1.00 90.12 78 HIS A CA 1
ATOM 602 C C . HIS A 1 78 ? -0.472 -7.570 13.191 1.00 90.12 78 HIS A C 1
ATOM 604 O O . HIS A 1 78 ? 0.163 -6.785 13.891 1.00 90.12 78 HIS A O 1
ATOM 610 N N . GLY A 1 79 ? -1.660 -8.043 13.574 1.00 85.50 79 GLY A N 1
ATOM 611 C CA . GLY A 1 79 ? -2.333 -7.608 14.803 1.00 85.50 79 GLY A CA 1
ATOM 612 C C . GLY A 1 79 ? -2.932 -6.199 14.731 1.00 85.50 79 GLY A C 1
ATOM 613 O O . GLY A 1 79 ? -3.441 -5.701 15.734 1.00 85.50 79 GLY A O 1
ATOM 614 N N . VAL A 1 80 ? -2.910 -5.566 13.557 1.00 87.12 80 VAL A N 1
ATOM 615 C CA . VAL A 1 80 ? -3.446 -4.226 13.332 1.00 87.12 80 VAL A CA 1
ATOM 616 C C . VAL A 1 80 ? -4.835 -4.332 12.701 1.00 87.12 80 VAL A C 1
ATOM 618 O O . VAL A 1 80 ? -5.008 -4.871 11.610 1.00 87.12 80 VAL A O 1
ATOM 621 N N . ALA A 1 81 ? -5.845 -3.799 13.388 1.00 88.44 81 ALA A N 1
ATOM 622 C CA . ALA A 1 81 ? -7.224 -3.760 12.909 1.00 88.44 81 ALA A CA 1
ATOM 623 C C . ALA A 1 81 ? -7.630 -2.324 12.554 1.00 88.44 81 ALA A C 1
ATOM 625 O O . ALA A 1 81 ? -7.408 -1.396 13.330 1.00 8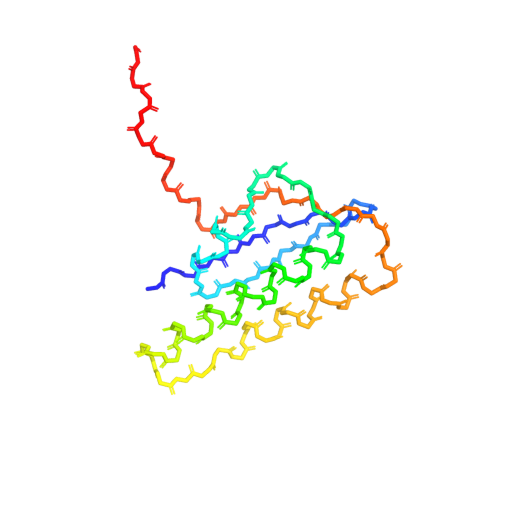8.44 81 ALA A O 1
ATOM 626 N N . GLY A 1 82 ? -8.245 -2.139 11.385 1.00 92.31 82 GLY A N 1
ATOM 627 C CA . GLY A 1 82 ? -8.738 -0.841 10.930 1.00 92.31 82 GLY A CA 1
ATOM 628 C C . GLY A 1 82 ? -8.516 -0.620 9.440 1.00 92.31 82 GLY A C 1
ATOM 629 O O . GLY A 1 82 ? -8.528 -1.566 8.648 1.00 92.31 82 GLY A O 1
ATOM 630 N N . THR A 1 83 ? -8.314 0.641 9.065 1.00 93.94 83 THR A N 1
ATOM 631 C CA . THR A 1 83 ? -8.097 1.060 7.678 1.00 93.94 83 THR A CA 1
ATOM 632 C C . THR A 1 83 ? -6.718 1.678 7.495 1.00 93.94 83 THR A C 1
ATOM 634 O O . THR A 1 83 ? -6.314 2.533 8.282 1.00 93.94 83 THR A O 1
ATOM 637 N N . VAL A 1 84 ? -6.035 1.285 6.427 1.00 94.44 84 VAL A N 1
ATOM 638 C CA . VAL A 1 84 ? -4.785 1.870 5.945 1.00 94.44 84 VAL A CA 1
ATOM 639 C C . VAL A 1 84 ? -5.113 2.971 4.949 1.00 94.44 84 VAL A C 1
ATOM 641 O O . VAL A 1 84 ? -5.886 2.750 4.019 1.00 94.44 84 VAL A O 1
ATOM 644 N N . ARG A 1 85 ? -4.520 4.151 5.117 1.00 94.25 85 ARG A N 1
ATOM 645 C CA . ARG A 1 85 ? -4.709 5.283 4.205 1.00 94.25 85 ARG A CA 1
ATOM 646 C C . ARG A 1 85 ? -3.490 5.477 3.323 1.00 94.25 85 ARG A C 1
ATOM 648 O O . ARG A 1 85 ? -2.378 5.597 3.826 1.00 94.25 85 ARG A O 1
ATOM 655 N N . VAL A 1 86 ? -3.689 5.566 2.014 1.00 94.38 86 VAL A N 1
ATOM 656 C CA . VAL A 1 86 ? -2.604 5.875 1.076 1.00 94.38 86 VAL A CA 1
ATOM 657 C C . VAL A 1 86 ? -2.376 7.384 1.087 1.00 94.38 86 VAL A C 1
ATOM 659 O O . VAL A 1 86 ? -3.249 8.149 0.687 1.00 94.38 86 VAL A O 1
ATOM 662 N N . LEU A 1 87 ? -1.219 7.829 1.569 1.00 92.88 87 LEU A N 1
ATOM 663 C CA . LEU A 1 87 ? -0.890 9.249 1.697 1.00 92.88 87 LEU A CA 1
ATOM 664 C C . LEU A 1 87 ? -0.327 9.829 0.400 1.00 92.88 87 LEU A C 1
ATOM 666 O O . LEU A 1 87 ? -0.701 10.931 0.007 1.00 92.88 87 LEU A O 1
ATOM 670 N N . SER A 1 88 ? 0.581 9.108 -0.254 1.00 91.38 88 SER A N 1
ATOM 671 C CA . SER A 1 88 ? 1.220 9.561 -1.492 1.00 91.38 88 SER A CA 1
ATOM 672 C C . SER A 1 88 ? 1.808 8.398 -2.284 1.00 91.38 88 SER A C 1
ATOM 674 O O . SER A 1 88 ? 2.130 7.353 -1.726 1.00 91.38 88 SER A O 1
ATOM 676 N N . MET A 1 89 ? 1.953 8.575 -3.597 1.00 90.56 89 MET A N 1
ATOM 677 C CA . MET A 1 89 ? 2.563 7.607 -4.513 1.00 90.56 89 MET A CA 1
ATOM 678 C C . MET A 1 89 ? 3.496 8.366 -5.463 1.00 90.56 89 MET A C 1
ATOM 680 O O . MET A 1 89 ? 3.061 9.283 -6.158 1.00 90.56 89 MET A O 1
ATOM 684 N N . THR A 1 90 ? 4.778 8.004 -5.478 1.00 84.81 90 THR A N 1
ATOM 685 C CA . THR A 1 90 ? 5.851 8.702 -6.200 1.00 84.81 90 THR A CA 1
ATOM 686 C C . THR A 1 90 ? 6.570 7.731 -7.142 1.00 84.81 90 THR A C 1
ATOM 688 O O . THR A 1 90 ? 6.997 6.691 -6.666 1.00 84.81 90 THR A O 1
ATOM 691 N N . PRO A 1 91 ? 6.780 8.046 -8.430 1.00 81.50 91 PRO A N 1
ATOM 692 C CA . PRO A 1 91 ? 6.305 9.248 -9.092 1.00 81.50 91 PRO A CA 1
ATOM 693 C C . PRO A 1 91 ? 4.777 9.243 -9.183 1.00 81.50 91 PRO A C 1
ATOM 695 O O . PRO A 1 91 ? 4.136 8.211 -9.399 1.00 81.50 91 PRO A O 1
ATOM 698 N N . GLN A 1 92 ? 4.208 10.430 -9.005 1.00 69.38 92 GLN A N 1
ATOM 699 C CA . GLN A 1 92 ? 2.817 10.684 -9.340 1.00 69.38 92 GLN A CA 1
ATOM 700 C C . GLN A 1 92 ? 2.657 10.458 -10.846 1.00 69.38 92 GLN A C 1
ATOM 702 O O . GLN A 1 92 ? 3.415 11.029 -11.637 1.00 69.38 92 GLN A O 1
ATOM 707 N N . LEU A 1 93 ? 1.717 9.594 -11.246 1.00 67.25 93 LEU A N 1
ATOM 708 C CA . LEU A 1 93 ? 1.304 9.540 -12.646 1.00 67.25 93 LEU A CA 1
ATOM 709 C C . LEU A 1 93 ? 0.902 10.963 -13.047 1.00 67.25 93 LEU A C 1
ATOM 711 O O . LEU A 1 93 ? 0.241 11.634 -12.246 1.00 67.25 93 LEU A O 1
ATOM 715 N N . PRO A 1 94 ? 1.316 11.459 -14.228 1.00 60.66 94 PRO A N 1
ATOM 716 C CA . PRO A 1 94 ? 0.845 12.753 -14.689 1.00 60.66 94 PRO A CA 1
ATOM 717 C C . PRO A 1 94 ? -0.679 12.722 -14.617 1.00 60.66 94 PRO A C 1
ATOM 719 O O . PRO A 1 94 ? -1.304 11.850 -15.223 1.00 60.66 94 PRO A O 1
ATOM 722 N N . ALA A 1 95 ? -1.261 13.627 -13.820 1.00 58.47 95 ALA A N 1
ATOM 723 C CA . ALA A 1 95 ? -2.705 13.798 -13.789 1.00 58.47 95 ALA A CA 1
ATOM 724 C C . ALA A 1 95 ? -3.181 13.900 -15.246 1.00 58.47 95 ALA A C 1
ATOM 726 O O . ALA A 1 95 ? -2.477 14.535 -16.046 1.00 58.47 95 ALA A O 1
ATOM 727 N N . PRO A 1 96 ? -4.307 13.268 -15.630 1.00 53.78 96 PRO A N 1
ATOM 728 C CA . PRO A 1 96 ? -4.833 13.439 -16.974 1.00 53.78 96 PRO A CA 1
ATOM 729 C C . PRO A 1 96 ? -4.937 14.944 -17.228 1.00 53.78 96 PRO A C 1
ATOM 731 O O . PRO A 1 96 ? -5.656 15.651 -16.526 1.00 53.78 96 PRO A O 1
ATOM 734 N N . GLN A 1 97 ? -4.120 15.454 -18.153 1.00 47.53 97 GLN A N 1
ATOM 735 C CA . GLN A 1 97 ? -4.065 16.876 -18.465 1.00 47.53 97 GLN A CA 1
ATOM 736 C C . GLN A 1 97 ? -5.403 17.271 -19.100 1.00 47.53 97 GLN A C 1
ATOM 738 O O . GLN A 1 97 ? -5.611 17.109 -20.297 1.00 47.53 97 GLN A O 1
ATOM 743 N N . GLY A 1 98 ? -6.323 17.757 -18.273 1.00 53.78 98 GLY A N 1
ATOM 744 C CA . GLY A 1 98 ? -7.595 18.361 -18.651 1.00 53.78 98 GLY A CA 1
ATOM 745 C C . GLY A 1 98 ? -8.242 18.902 -17.374 1.00 53.78 98 GLY A C 1
ATOM 746 O O . GLY A 1 98 ? -8.513 18.138 -16.463 1.00 53.78 98 GLY A O 1
ATOM 747 N N . ALA A 1 99 ? -8.455 20.196 -17.172 1.00 46.09 99 ALA A N 1
ATOM 748 C CA . ALA A 1 99 ? -8.768 21.228 -18.138 1.00 46.09 99 ALA A CA 1
ATOM 749 C C . ALA A 1 99 ? -8.084 22.552 -17.771 1.00 46.09 99 ALA A C 1
ATOM 751 O O . ALA A 1 99 ? -8.192 23.031 -16.642 1.00 46.09 99 ALA A O 1
ATOM 752 N N . SER A 1 100 ? -7.449 23.178 -18.761 1.00 48.12 100 SER A N 1
ATOM 753 C CA . SER A 1 100 ? -7.393 24.636 -18.810 1.00 48.12 100 SER A CA 1
ATOM 754 C C . SER A 1 100 ? -8.819 25.184 -18.792 1.00 48.12 100 SER A C 1
ATOM 756 O O . SER A 1 100 ? -9.672 24.715 -19.548 1.00 48.12 100 SER A O 1
ATOM 758 N N . LYS A 1 101 ? -9.053 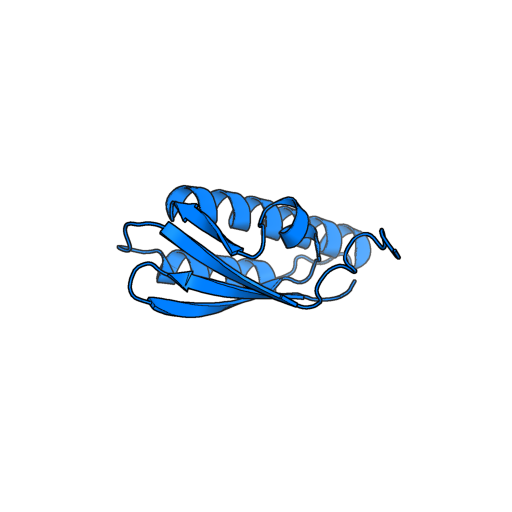26.211 -17.982 1.00 41.62 101 LYS A N 1
ATOM 759 C CA . LYS A 1 101 ? -10.088 27.204 -18.242 1.00 41.62 101 LYS A CA 1
ATOM 760 C C . LYS A 1 101 ? -9.490 28.590 -18.064 1.00 41.62 101 LYS A C 1
ATOM 762 O O . LYS A 1 101 ? -8.601 28.720 -17.195 1.00 41.62 101 LYS A O 1
#